Protein AF-A0A428ZKE0-F1 (afdb_monomer_lite)

Radius of gyration: 15.56 Å; chains: 1; bounding box: 49×19×37 Å

Secondary structure (DSSP, 8-state):
-------S--PPPHHHHHHHHHHHHHHHHHHHTT-HHHHHHHHHHHHHHHHHHHHHHTTGGGT-

pLDDT: mean 83.4, std 15.0, range [42.91, 96.69]

Sequence (64 aa):
MSNSERPLFGPIDPYALLPSVALASFAFVLLLNGVVLVGLVPLVLAGLIIAFDSWANRSERRRR

Foldseek 3Di:
DPPPPQDQFADFDPVLVVQLVVLLVVLVVCVVVVVNVVSVVSNVVSVVSRSVRRNVNSCVVVVD

Organism: Kibdelosporangium aridum (NCBI:txid2030)

Structure (mmCIF, N/CA/C/O backbone):
data_AF-A0A428ZKE0-F1
#
_entry.id   AF-A0A428ZKE0-F1
#
loop_
_atom_site.group_PDB
_atom_site.id
_atom_site.type_symbol
_atom_site.label_atom_id
_atom_site.label_alt_id
_atom_site.label_comp_id
_atom_site.label_asym_id
_atom_site.label_entity_id
_atom_site.label_seq_id
_atom_site.pdbx_PDB_ins_code
_atom_site.Cartn_x
_atom_site.Cartn_y
_atom_site.Cartn_z
_atom_site.occupancy
_atom_site.B_iso_or_equiv
_atom_site.auth_seq_id
_atom_site.auth_comp_id
_atom_site.auth_asym_id
_atom_site.auth_atom_id
_atom_site.pdbx_PDB_model_num
ATOM 1 N N . MET A 1 1 ? -35.189 11.695 7.396 1.00 42.91 1 MET A N 1
ATOM 2 C CA . MET A 1 1 ? -34.404 10.521 7.832 1.00 42.91 1 MET A CA 1
ATOM 3 C C . MET A 1 1 ? -32.990 10.706 7.310 1.00 42.91 1 MET A C 1
ATOM 5 O O . MET A 1 1 ? -32.780 10.522 6.120 1.00 42.91 1 MET A O 1
ATOM 9 N N . SER A 1 2 ? -32.052 11.183 8.136 1.00 47.59 2 SER A N 1
ATOM 10 C CA . SER A 1 2 ? -30.653 11.260 7.706 1.00 47.59 2 SER A CA 1
ATOM 11 C C . SER A 1 2 ? -30.134 9.832 7.592 1.00 47.59 2 SER A C 1
ATOM 13 O O . SER A 1 2 ? -30.090 9.106 8.585 1.00 47.59 2 SER A O 1
ATOM 15 N N . ASN A 1 3 ? -29.811 9.409 6.376 1.00 54.84 3 ASN A N 1
ATOM 16 C CA . ASN A 1 3 ? -29.135 8.148 6.138 1.00 54.84 3 ASN A CA 1
ATOM 17 C C . ASN A 1 3 ? -27.717 8.321 6.691 1.00 54.84 3 ASN A C 1
ATOM 19 O O . ASN A 1 3 ? -26.852 8.877 6.022 1.00 54.84 3 ASN A O 1
ATOM 23 N N . SER A 1 4 ? -27.514 7.995 7.967 1.00 60.06 4 SER A N 1
ATOM 24 C CA . SER A 1 4 ? -26.201 8.052 8.605 1.00 60.06 4 SER A CA 1
ATOM 25 C C . SER A 1 4 ? -25.370 6.917 8.015 1.00 60.06 4 SER A C 1
ATOM 27 O O . SER A 1 4 ? -25.321 5.818 8.574 1.00 60.06 4 SER A O 1
ATOM 29 N N . GLU A 1 5 ? -24.817 7.151 6.823 1.00 65.25 5 GLU A N 1
ATOM 30 C CA . GLU A 1 5 ? -23.967 6.205 6.117 1.00 65.25 5 GLU A CA 1
ATOM 31 C C . GLU A 1 5 ? -22.873 5.747 7.076 1.00 65.25 5 GLU A C 1
ATOM 33 O O . GLU A 1 5 ? -22.081 6.534 7.598 1.00 65.25 5 GLU A O 1
ATOM 38 N N . ARG A 1 6 ? -22.890 4.452 7.396 1.00 63.28 6 ARG A N 1
ATOM 39 C CA . ARG A 1 6 ? -21.876 3.864 8.263 1.00 63.28 6 ARG A CA 1
ATOM 40 C C . ARG A 1 6 ? -20.541 3.984 7.528 1.00 63.28 6 ARG A C 1
ATOM 42 O O . ARG A 1 6 ? -20.459 3.486 6.405 1.00 63.28 6 ARG A O 1
ATOM 49 N N . PRO A 1 7 ? -19.500 4.582 8.129 1.00 67.12 7 PRO A N 1
ATOM 50 C CA . PRO A 1 7 ? -18.203 4.652 7.479 1.00 67.12 7 PRO A CA 1
ATOM 51 C C . PRO A 1 7 ? -17.695 3.230 7.205 1.00 67.12 7 PRO A C 1
ATOM 53 O O . PRO A 1 7 ? -17.677 2.381 8.100 1.00 67.12 7 PRO A O 1
ATOM 56 N N . LEU A 1 8 ? -17.322 2.959 5.950 1.00 70.56 8 LEU A N 1
ATOM 57 C CA . LEU A 1 8 ? -16.778 1.662 5.527 1.00 70.56 8 LEU A CA 1
ATOM 58 C C . LEU A 1 8 ? -15.409 1.370 6.161 1.00 70.56 8 LEU A C 1
ATOM 60 O O . LEU A 1 8 ? -15.067 0.203 6.352 1.00 70.56 8 LEU A O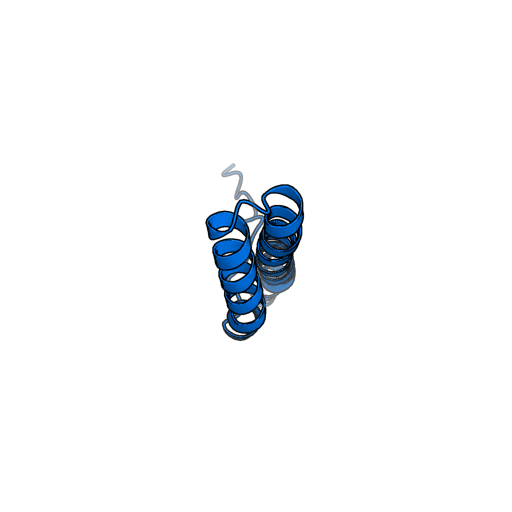 1
ATOM 64 N N . PHE A 1 9 ? -14.683 2.425 6.532 1.00 77.44 9 PHE A N 1
ATOM 65 C CA . PHE A 1 9 ? -13.298 2.409 6.987 1.00 77.44 9 PHE A CA 1
ATOM 66 C C . PHE A 1 9 ? -13.152 3.116 8.340 1.00 77.44 9 PHE A C 1
ATOM 68 O O . PHE A 1 9 ? -13.773 4.155 8.585 1.00 77.44 9 PHE A O 1
ATOM 75 N N . GLY A 1 10 ? -12.362 2.520 9.232 1.00 80.75 10 GLY A N 1
ATOM 76 C CA . GLY A 1 10 ? -11.992 3.056 10.538 1.00 80.75 10 GLY A CA 1
ATOM 77 C C . GLY A 1 10 ? -10.622 3.749 10.532 1.00 80.75 10 GLY A C 1
ATOM 78 O O . GLY A 1 10 ? -9.961 3.823 9.494 1.00 80.75 10 GLY A O 1
ATOM 79 N N . PRO A 1 11 ? -10.180 4.277 11.685 1.00 83.44 11 PRO A N 1
ATOM 80 C CA . PRO A 1 11 ? -8.825 4.806 11.827 1.00 83.44 11 PRO A CA 1
ATOM 81 C C . PRO A 1 11 ? -7.781 3.720 11.527 1.00 83.44 11 PRO A C 1
ATOM 83 O O . PRO A 1 11 ? -7.971 2.567 11.901 1.00 83.44 11 PRO A O 1
ATOM 86 N N . ILE A 1 12 ? -6.696 4.093 10.850 1.00 82.75 12 ILE A N 1
ATOM 87 C CA . ILE A 1 12 ? -5.584 3.184 10.534 1.00 82.75 12 ILE A CA 1
ATOM 88 C C . ILE A 1 12 ? -4.693 3.048 11.772 1.00 82.75 12 ILE A C 1
ATOM 90 O O . ILE A 1 12 ? -4.347 4.061 12.389 1.00 82.75 12 ILE A O 1
ATOM 94 N N . ASP A 1 13 ? -4.320 1.821 12.127 1.00 84.50 13 ASP A N 1
ATOM 95 C CA . ASP A 1 13 ? -3.362 1.540 13.191 1.00 84.50 13 ASP A CA 1
ATOM 96 C C . ASP A 1 13 ? -1.935 1.952 12.748 1.00 84.50 13 ASP A C 1
ATOM 98 O O . ASP A 1 13 ? -1.456 1.516 11.693 1.00 84.50 13 ASP A O 1
ATOM 102 N N . PRO A 1 14 ? -1.208 2.771 13.536 1.00 84.88 14 PRO A N 1
ATOM 103 C CA . PRO A 1 14 ? 0.195 3.093 13.280 1.00 84.88 14 PRO A CA 1
ATOM 104 C C . PRO A 1 14 ? 1.104 1.871 13.075 1.00 84.88 14 PRO A C 1
ATOM 106 O O . PRO A 1 14 ? 2.067 1.950 12.310 1.00 84.88 14 PRO A O 1
ATOM 109 N N . TYR A 1 15 ? 0.816 0.737 13.716 1.00 87.44 15 TYR A N 1
ATOM 110 C CA . TYR A 1 15 ? 1.608 -0.485 13.564 1.00 87.44 15 TYR A CA 1
ATOM 111 C C . TYR A 1 15 ? 1.398 -1.161 12.204 1.00 87.44 15 TYR A C 1
ATOM 113 O O . TYR A 1 15 ? 2.333 -1.770 11.684 1.00 87.44 15 TYR A O 1
ATOM 121 N N . ALA A 1 16 ? 0.226 -0.997 11.580 1.00 87.38 16 ALA A N 1
ATOM 122 C CA . ALA A 1 16 ? -0.047 -1.498 10.231 1.00 87.38 16 ALA A CA 1
ATOM 123 C C . ALA A 1 16 ? 0.689 -0.692 9.141 1.00 87.38 16 ALA A C 1
ATOM 125 O O . ALA A 1 16 ? 0.911 -1.191 8.031 1.00 87.38 16 ALA A O 1
ATOM 126 N N . LEU A 1 17 ? 1.133 0.533 9.453 1.00 88.31 17 LEU A N 1
ATOM 127 C CA . LEU A 1 17 ? 1.920 1.357 8.532 1.00 88.31 17 LEU A CA 1
ATOM 128 C C . LEU A 1 17 ? 3.326 0.799 8.309 1.00 88.31 17 LEU A C 1
ATOM 130 O O . LEU A 1 17 ? 3.813 0.862 7.188 1.00 88.31 17 LEU A O 1
ATOM 134 N N . LEU A 1 18 ? 3.968 0.219 9.325 1.00 92.12 18 LEU A N 1
ATOM 135 C CA . LEU A 1 18 ? 5.321 -0.344 9.208 1.00 92.12 18 LEU A CA 1
ATOM 136 C C . LEU A 1 18 ? 5.462 -1.368 8.063 1.00 92.12 18 LEU A C 1
ATOM 138 O O . LEU A 1 18 ? 6.276 -1.138 7.162 1.00 92.12 18 LEU A O 1
ATOM 142 N N . PRO A 1 19 ? 4.680 -2.466 8.028 1.00 92.06 19 PRO A N 1
ATOM 143 C CA . PRO A 1 19 ? 4.760 -3.431 6.935 1.00 92.06 19 PRO A CA 1
ATOM 144 C C . PRO A 1 19 ? 4.282 -2.836 5.602 1.00 92.06 19 PRO A C 1
ATOM 146 O O . PRO A 1 19 ? 4.855 -3.143 4.557 1.00 92.06 19 PRO A O 1
ATOM 149 N N . SER A 1 20 ? 3.288 -1.944 5.625 1.00 92.56 20 SER A N 1
ATOM 150 C CA . SER A 1 20 ? 2.761 -1.296 4.416 1.00 92.56 20 SER A CA 1
ATOM 151 C C . SER A 1 20 ? 3.791 -0.377 3.753 1.00 92.56 20 SER A C 1
ATOM 153 O O . SER A 1 20 ? 3.967 -0.418 2.538 1.00 92.56 20 SER A O 1
ATOM 155 N N . VAL A 1 21 ? 4.525 0.412 4.542 1.00 94.00 21 VAL A N 1
ATOM 156 C CA . VAL A 1 21 ? 5.604 1.295 4.071 1.00 94.00 21 VAL A CA 1
ATOM 157 C C . VAL A 1 21 ? 6.788 0.479 3.563 1.00 94.00 21 VAL A C 1
ATOM 159 O O . VAL A 1 21 ? 7.360 0.826 2.529 1.00 94.00 21 VAL A O 1
ATOM 162 N N . ALA A 1 22 ? 7.138 -0.621 4.236 1.00 93.81 22 ALA A N 1
ATOM 163 C CA . ALA A 1 22 ? 8.201 -1.512 3.777 1.00 93.81 22 ALA A CA 1
ATOM 164 C C . ALA A 1 22 ? 7.868 -2.119 2.402 1.00 93.81 22 ALA A C 1
ATOM 166 O O . ALA A 1 22 ? 8.687 -2.060 1.482 1.00 93.81 22 ALA A O 1
ATOM 167 N N . LEU A 1 23 ? 6.641 -2.623 2.232 1.00 95.44 23 LEU A N 1
ATOM 168 C CA . LEU A 1 23 ? 6.159 -3.156 0.957 1.00 95.44 23 LEU A CA 1
ATOM 169 C C . LEU A 1 23 ? 6.073 -2.080 -0.130 1.00 95.44 23 LEU A C 1
ATOM 171 O O . LEU A 1 23 ? 6.512 -2.321 -1.253 1.00 95.44 23 LEU A O 1
ATOM 175 N N . ALA A 1 24 ? 5.570 -0.888 0.194 1.00 94.25 24 ALA A N 1
ATOM 176 C CA . ALA A 1 24 ? 5.495 0.224 -0.751 1.00 94.25 24 ALA A CA 1
ATOM 177 C C . ALA A 1 24 ? 6.889 0.693 -1.199 1.00 94.25 24 ALA A C 1
ATOM 179 O O . ALA A 1 24 ? 7.099 0.954 -2.382 1.00 94.25 24 ALA A O 1
ATOM 180 N N . SER A 1 25 ? 7.862 0.737 -0.285 1.00 95.75 25 SER A N 1
ATOM 18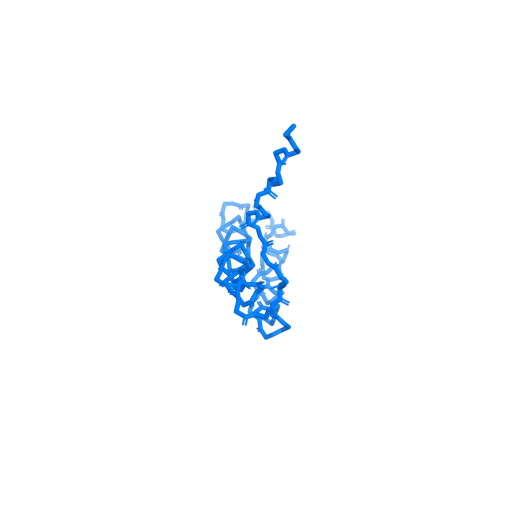1 C CA . SER A 1 25 ? 9.253 1.088 -0.606 1.00 95.75 25 SER A CA 1
ATOM 182 C C . SER A 1 25 ? 9.900 0.033 -1.502 1.00 95.75 25 SER A C 1
ATOM 184 O O . SER A 1 25 ? 10.549 0.369 -2.490 1.00 95.75 25 SER A O 1
ATOM 186 N N . PHE A 1 26 ? 9.678 -1.250 -1.208 1.00 94.75 26 PHE A N 1
ATOM 187 C CA . PHE A 1 26 ? 10.167 -2.347 -2.041 1.00 94.75 26 PHE A CA 1
ATOM 188 C C . PHE A 1 26 ? 9.543 -2.323 -3.446 1.00 94.75 26 PHE A C 1
ATOM 190 O O . PHE A 1 26 ? 10.256 -2.418 -4.446 1.00 94.75 26 PHE A O 1
ATOM 197 N N . ALA A 1 27 ? 8.226 -2.111 -3.528 1.00 94.75 27 ALA A N 1
ATOM 198 C CA . ALA A 1 27 ? 7.508 -1.915 -4.784 1.00 94.75 27 ALA A CA 1
ATOM 199 C C . ALA A 1 27 ? 8.092 -0.751 -5.594 1.00 94.75 27 ALA A C 1
ATOM 201 O O . ALA A 1 27 ? 8.357 -0.896 -6.785 1.00 94.75 27 ALA A O 1
ATOM 202 N N . PHE A 1 28 ? 8.339 0.386 -4.941 1.00 95.38 28 PHE A N 1
ATOM 203 C CA . PHE A 1 28 ? 8.899 1.575 -5.574 1.00 95.38 28 PHE A CA 1
ATOM 204 C C . PHE A 1 28 ? 10.271 1.298 -6.201 1.00 95.38 28 PHE A C 1
ATOM 206 O O . PHE A 1 28 ? 10.492 1.640 -7.362 1.00 95.38 28 PHE A O 1
ATOM 213 N N . VAL A 1 29 ? 11.162 0.599 -5.489 1.00 96.69 29 VAL A N 1
ATOM 214 C CA . VAL A 1 29 ? 12.471 0.196 -6.031 1.00 96.69 29 VAL A CA 1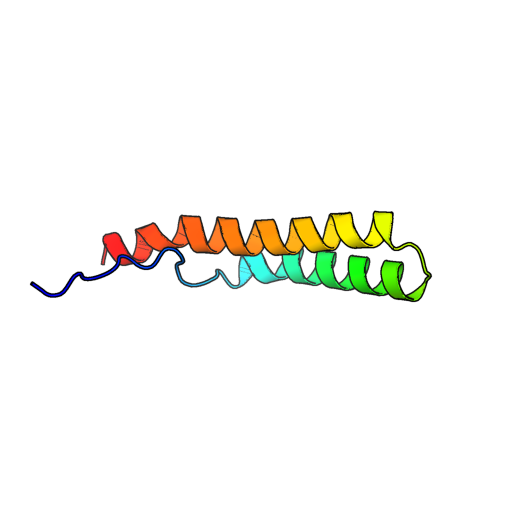
ATOM 215 C C . VAL A 1 29 ? 12.310 -0.705 -7.259 1.00 96.69 29 VAL A C 1
ATOM 217 O O . VAL A 1 29 ? 12.984 -0.489 -8.265 1.00 96.69 29 VAL A O 1
ATOM 220 N N . LEU A 1 30 ? 11.405 -1.685 -7.225 1.00 94.50 30 LEU A N 1
ATOM 221 C CA . LEU A 1 30 ? 11.164 -2.576 -8.368 1.00 94.50 30 LEU A CA 1
ATOM 222 C C . LEU A 1 30 ? 10.634 -1.827 -9.597 1.00 94.50 30 LEU A C 1
ATOM 224 O O . LEU A 1 30 ? 11.070 -2.101 -10.717 1.00 94.50 30 LEU A O 1
ATOM 228 N N . LEU A 1 31 ? 9.742 -0.855 -9.388 1.00 93.19 31 LEU A N 1
ATOM 229 C CA . LEU A 1 31 ? 9.209 -0.008 -10.456 1.00 93.19 31 LEU A CA 1
ATOM 230 C C . LEU A 1 31 ? 10.302 0.856 -11.096 1.00 93.19 31 LEU A C 1
ATOM 232 O O . LEU A 1 31 ? 10.355 0.946 -12.322 1.00 93.19 31 LEU A O 1
ATOM 236 N N . LEU A 1 32 ? 11.216 1.419 -10.297 1.00 96.19 32 LEU A N 1
ATOM 237 C CA . LEU A 1 32 ? 12.370 2.173 -10.808 1.00 96.19 32 LEU A CA 1
ATOM 238 C C . LEU A 1 32 ? 13.324 1.315 -11.654 1.00 96.19 32 LEU A C 1
ATOM 240 O O . LEU A 1 32 ? 13.998 1.839 -12.535 1.00 96.19 32 LEU A O 1
ATOM 244 N N . ASN A 1 33 ? 13.356 0.002 -11.418 1.00 95.56 33 ASN A N 1
ATOM 245 C CA . ASN A 1 33 ? 14.169 -0.952 -12.176 1.00 95.56 33 ASN A CA 1
ATOM 246 C C . ASN A 1 33 ? 13.415 -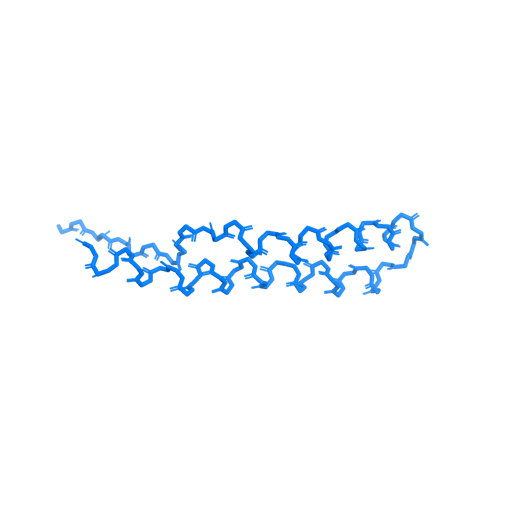1.584 -13.364 1.00 95.56 33 ASN A C 1
ATOM 248 O O . ASN A 1 33 ? 13.902 -2.537 -13.970 1.00 95.56 33 ASN A O 1
ATOM 252 N N . GLY A 1 34 ? 12.215 -1.093 -13.697 1.00 93.31 34 GLY A N 1
ATOM 253 C CA . GLY A 1 34 ? 11.416 -1.595 -14.820 1.00 93.31 34 GLY A CA 1
ATOM 254 C C . GLY A 1 34 ? 10.737 -2.945 -14.567 1.00 93.31 34 GLY A C 1
ATOM 255 O O . GLY A 1 34 ? 10.106 -3.497 -15.470 1.00 93.31 34 GLY A O 1
ATOM 256 N N . VAL A 1 35 ? 10.799 -3.478 -13.343 1.00 94.56 35 VAL A N 1
ATOM 257 C CA . VAL A 1 35 ? 10.197 -4.7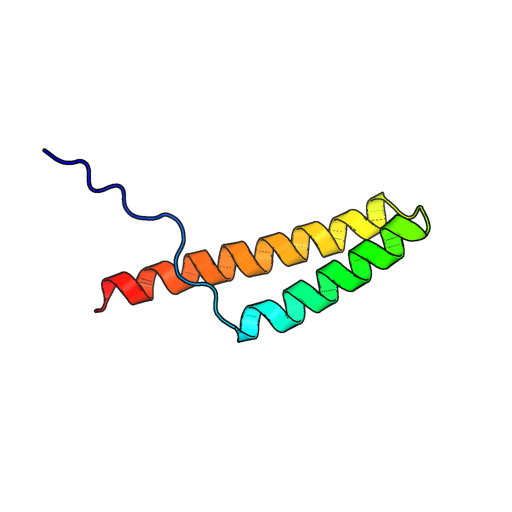68 -12.979 1.00 94.56 35 VAL A CA 1
ATOM 258 C C . VAL A 1 35 ? 8.731 -4.568 -12.575 1.00 94.56 35 VAL A C 1
ATOM 260 O O . VAL A 1 35 ? 8.330 -4.807 -11.436 1.00 94.56 35 VAL A O 1
ATOM 263 N N . VAL A 1 36 ? 7.914 -4.095 -13.520 1.00 91.69 36 VAL A N 1
ATOM 264 C CA . VAL A 1 36 ? 6.564 -3.572 -13.239 1.00 91.69 36 VAL A CA 1
ATOM 265 C C . VAL A 1 36 ? 5.629 -4.618 -12.638 1.00 91.69 36 VAL A C 1
ATOM 267 O O . VAL A 1 36 ? 5.040 -4.379 -11.587 1.00 91.69 36 VAL A O 1
ATOM 270 N N . LEU A 1 37 ? 5.513 -5.794 -13.262 1.00 92.38 37 LEU A N 1
ATOM 271 C CA . LEU A 1 37 ? 4.607 -6.848 -12.787 1.00 92.38 37 LEU A CA 1
ATOM 272 C C . LEU A 1 37 ? 4.954 -7.306 -11.366 1.00 92.38 37 LEU A C 1
ATOM 274 O O . LEU A 1 37 ? 4.061 -7.484 -10.543 1.00 92.38 37 LEU A O 1
ATOM 278 N N . VAL A 1 38 ? 6.247 -7.446 -11.065 1.00 90.06 38 VAL A N 1
ATOM 279 C CA . VAL A 1 38 ? 6.710 -7.859 -9.734 1.00 90.06 38 VAL A CA 1
ATOM 280 C C . VAL A 1 38 ? 6.564 -6.721 -8.728 1.00 90.06 38 VAL A C 1
ATOM 282 O O . VAL A 1 38 ? 6.249 -6.999 -7.581 1.00 90.06 38 VAL A O 1
ATOM 285 N N . GLY A 1 39 ? 6.737 -5.459 -9.136 1.00 90.75 39 GLY A N 1
ATOM 286 C CA . GLY A 1 39 ? 6.539 -4.284 -8.281 1.00 90.75 39 GLY A CA 1
ATOM 287 C C . GLY A 1 39 ? 5.074 -4.019 -7.923 1.00 90.75 39 GLY A C 1
ATOM 288 O O . GLY A 1 39 ? 4.785 -3.531 -6.832 1.00 90.75 39 GLY A O 1
ATOM 289 N N . LEU A 1 40 ? 4.129 -4.399 -8.787 1.00 93.81 40 LEU A N 1
ATOM 290 C CA . LEU A 1 40 ? 2.696 -4.248 -8.510 1.00 93.81 40 LEU A CA 1
ATOM 291 C C . LEU A 1 40 ? 2.205 -5.169 -7.388 1.00 93.81 40 LEU A C 1
ATOM 293 O O . LEU A 1 40 ? 1.359 -4.759 -6.599 1.00 93.81 40 LEU A O 1
ATOM 297 N N . VAL A 1 41 ? 2.746 -6.384 -7.276 1.00 95.31 41 VAL A N 1
ATOM 298 C CA . VAL A 1 41 ? 2.353 -7.350 -6.234 1.00 95.31 41 VAL A CA 1
ATOM 299 C C . VAL A 1 41 ? 2.516 -6.786 -4.809 1.00 95.31 41 VAL A C 1
ATOM 301 O O . VAL A 1 41 ? 1.520 -6.727 -4.086 1.00 95.31 41 VAL A O 1
ATOM 304 N N . PRO A 1 42 ? 3.707 -6.327 -4.373 1.00 94.50 42 PRO A N 1
ATOM 305 C CA . PRO A 1 42 ? 3.888 -5.744 -3.049 1.00 94.50 42 PRO A CA 1
ATOM 306 C C . PRO A 1 42 ? 3.107 -4.439 -2.870 1.00 94.50 42 PRO A C 1
ATOM 308 O O . PRO A 1 42 ? 2.640 -4.173 -1.766 1.00 94.50 42 PRO A O 1
ATOM 311 N N . LEU A 1 43 ? 2.893 -3.657 -3.935 1.00 94.19 43 LEU A N 1
ATOM 312 C CA . LEU A 1 43 ? 2.080 -2.440 -3.864 1.00 94.19 43 LEU A CA 1
ATOM 313 C C . LEU A 1 43 ? 0.610 -2.755 -3.545 1.00 94.19 43 LEU A C 1
ATOM 315 O O . LEU A 1 43 ? 0.006 -2.120 -2.681 1.00 94.19 43 LEU A O 1
ATOM 319 N N . VAL A 1 44 ? 0.048 -3.769 -4.206 1.00 96.00 44 VAL A N 1
ATOM 320 C CA . VAL A 1 44 ? -1.313 -4.253 -3.943 1.00 96.00 44 VAL A CA 1
ATOM 321 C C . VAL A 1 44 ? -1.415 -4.823 -2.529 1.00 96.00 44 VAL A C 1
ATOM 323 O O . VAL A 1 44 ? -2.373 -4.516 -1.822 1.00 96.00 44 VAL A O 1
ATOM 326 N N . LEU A 1 45 ? -0.417 -5.590 -2.077 1.00 95.69 45 LEU A N 1
ATOM 327 C CA . LEU A 1 45 ? -0.380 -6.116 -0.708 1.00 95.69 45 LEU A CA 1
ATOM 328 C C . LEU A 1 45 ? -0.332 -5.001 0.346 1.00 95.69 45 LEU A C 1
ATOM 330 O O . LEU A 1 45 ? -1.071 -5.075 1.325 1.00 95.69 45 LEU A O 1
ATOM 334 N N . ALA A 1 46 ? 0.468 -3.951 0.135 1.00 94.31 46 ALA A N 1
ATOM 335 C CA . ALA A 1 46 ? 0.502 -2.786 1.022 1.00 94.31 46 ALA A CA 1
ATOM 336 C C . ALA A 1 46 ? -0.878 -2.114 1.125 1.00 94.31 46 ALA A C 1
ATOM 338 O O . ALA A 1 46 ? -1.348 -1.813 2.222 1.00 94.31 46 ALA A O 1
ATOM 339 N N . GLY A 1 47 ? -1.558 -1.939 -0.013 1.00 92.50 47 GLY A N 1
ATOM 340 C CA . GLY A 1 47 ? -2.923 -1.413 -0.047 1.00 92.50 47 GLY A CA 1
ATOM 341 C C . GLY A 1 47 ? -3.922 -2.308 0.691 1.00 92.50 47 GLY A C 1
ATOM 342 O O . GLY A 1 47 ? -4.747 -1.804 1.453 1.00 92.50 47 GLY A O 1
ATOM 343 N N . LEU A 1 48 ? -3.822 -3.633 0.519 1.00 94.81 48 LEU A N 1
ATOM 344 C CA . LEU A 1 48 ? -4.669 -4.593 1.228 1.00 94.81 48 LEU A CA 1
ATOM 345 C C . LEU A 1 48 ? -4.478 -4.514 2.742 1.00 94.81 48 LEU A C 1
ATOM 347 O O . LEU A 1 48 ? -5.474 -4.521 3.456 1.00 94.81 48 LEU A O 1
ATOM 351 N N . ILE A 1 49 ? -3.240 -4.427 3.235 1.00 92.50 49 ILE A N 1
ATOM 352 C CA . ILE A 1 49 ? -2.964 -4.356 4.678 1.00 92.50 49 ILE A CA 1
ATOM 353 C C . ILE A 1 49 ? -3.666 -3.144 5.289 1.00 92.50 49 ILE A C 1
ATOM 355 O O . ILE A 1 49 ? -4.408 -3.300 6.254 1.00 92.50 49 ILE A O 1
ATOM 359 N N . ILE A 1 50 ? -3.505 -1.961 4.688 1.00 92.00 50 ILE A N 1
ATOM 360 C CA . ILE A 1 50 ? -4.147 -0.730 5.171 1.00 92.00 50 ILE A CA 1
ATOM 361 C C . ILE A 1 50 ? -5.674 -0.849 5.108 1.00 92.00 50 ILE A C 1
ATOM 363 O O . ILE A 1 50 ? -6.369 -0.460 6.047 1.00 92.00 50 ILE A O 1
ATOM 367 N N . ALA A 1 51 ? -6.210 -1.396 4.014 1.00 90.25 51 ALA A N 1
ATOM 368 C CA . ALA A 1 51 ? -7.650 -1.551 3.840 1.00 90.25 51 ALA A CA 1
ATOM 369 C C . ALA A 1 51 ? -8.255 -2.531 4.858 1.00 90.25 51 ALA A C 1
ATOM 371 O O . ALA A 1 51 ? -9.302 -2.236 5.435 1.00 90.25 51 ALA A O 1
ATOM 372 N N . PHE A 1 52 ? -7.604 -3.673 5.100 1.00 90.25 52 PHE A N 1
ATOM 373 C CA . PHE A 1 52 ? -8.049 -4.669 6.076 1.00 90.25 52 PHE A CA 1
ATOM 374 C C . PHE A 1 52 ? -7.916 -4.168 7.509 1.00 90.25 52 PHE A C 1
ATOM 376 O O . PHE A 1 52 ? -8.850 -4.350 8.288 1.00 90.25 52 PHE A O 1
ATOM 383 N N . ASP A 1 53 ? -6.804 -3.516 7.841 1.00 88.06 53 ASP A N 1
ATOM 384 C CA . ASP A 1 53 ? -6.585 -2.922 9.158 1.00 88.06 53 ASP A CA 1
ATOM 385 C C . ASP A 1 53 ? -7.650 -1.859 9.461 1.00 88.06 53 ASP A C 1
ATOM 387 O O . ASP A 1 53 ? -8.392 -1.956 10.439 1.00 88.06 53 ASP A O 1
ATOM 391 N N . SER A 1 54 ? -7.847 -0.919 8.535 1.00 86.31 54 SER A N 1
ATOM 392 C CA . SER A 1 54 ? -8.890 0.100 8.645 1.00 86.31 54 SER A CA 1
ATOM 393 C C . SER A 1 54 ? -10.298 -0.507 8.724 1.00 86.31 54 SER A C 1
ATOM 395 O O . SER A 1 54 ? -11.146 -0.038 9.493 1.00 86.31 54 SER A O 1
ATOM 397 N N . TRP A 1 55 ? -10.573 -1.570 7.964 1.00 85.12 55 TRP A N 1
ATOM 398 C CA . TRP A 1 55 ? -11.849 -2.282 8.021 1.00 85.12 55 TRP A CA 1
ATOM 399 C C . TRP A 1 55 ? -12.054 -3.022 9.347 1.00 85.12 55 TRP A C 1
ATOM 401 O O . TR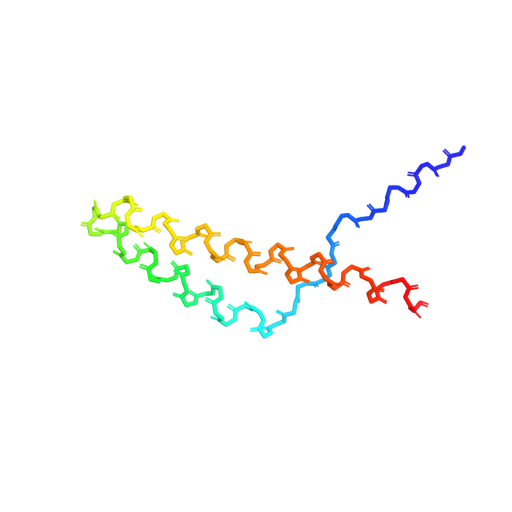P A 1 55 ? -13.174 -3.040 9.856 1.00 85.12 55 TRP A O 1
ATOM 411 N N . ALA A 1 56 ? -11.012 -3.605 9.936 1.00 84.31 56 ALA A N 1
ATOM 412 C CA . ALA A 1 56 ? -11.091 -4.236 11.251 1.00 84.31 56 ALA A CA 1
ATOM 413 C C . ALA A 1 56 ? -11.329 -3.180 12.341 1.00 84.31 56 ALA A C 1
ATOM 415 O O . ALA A 1 56 ? -12.238 -3.316 13.164 1.00 84.31 56 ALA A O 1
ATOM 416 N N . ASN A 1 57 ? -10.612 -2.058 12.272 1.00 81.25 57 ASN A N 1
ATOM 417 C CA . ASN A 1 57 ? -10.693 -0.991 13.265 1.00 81.25 57 ASN A CA 1
ATOM 418 C C . ASN A 1 57 ? -12.011 -0.190 13.211 1.00 81.25 57 ASN A C 1
ATOM 420 O O . ASN A 1 57 ? -12.330 0.589 14.114 1.00 81.25 57 ASN A O 1
ATOM 424 N N . ARG A 1 58 ? -12.853 -0.402 12.186 1.00 72.25 58 ARG A N 1
ATOM 425 C CA . ARG A 1 58 ? -14.201 0.196 12.109 1.00 72.25 58 ARG A CA 1
ATOM 426 C C . ARG A 1 58 ? -15.111 -0.243 13.264 1.00 72.25 58 ARG A C 1
ATOM 428 O O . ARG A 1 58 ? -16.036 0.491 13.615 1.00 72.25 58 ARG A O 1
ATOM 435 N N . SER A 1 59 ? -14.892 -1.432 13.845 1.00 61.75 59 SER A N 1
ATOM 436 C CA . SER A 1 59 ? -15.707 -1.924 14.966 1.00 61.75 59 SER A CA 1
ATOM 437 C C . SER A 1 59 ? -15.390 -1.230 16.288 1.00 61.75 59 SER A C 1
ATOM 439 O O . SER A 1 59 ? -16.267 -1.168 17.148 1.00 61.75 59 SER A O 1
ATOM 441 N N . GLU A 1 60 ? -14.187 -0.673 16.436 1.00 58.00 60 GLU A N 1
ATOM 442 C CA . GLU A 1 60 ? -13.749 0.049 17.638 1.00 58.00 60 GLU A CA 1
ATOM 443 C C . GLU A 1 60 ? -14.636 1.285 17.881 1.00 58.00 60 GLU A C 1
ATOM 445 O O . GLU A 1 60 ? -15.146 1.496 18.982 1.00 58.00 60 GLU A O 1
ATOM 450 N N . ARG A 1 61 ? -14.961 2.032 16.811 1.00 56.25 61 ARG A N 1
ATOM 451 C CA . ARG A 1 61 ? -15.939 3.143 16.841 1.00 56.25 61 ARG A CA 1
ATOM 452 C C . ARG A 1 61 ? -17.360 2.714 17.210 1.00 56.25 61 ARG A C 1
ATOM 454 O O . ARG A 1 61 ? -18.182 3.572 17.492 1.00 56.25 61 ARG A O 1
ATOM 461 N N . ARG A 1 62 ? -17.676 1.419 17.143 1.00 54.22 62 ARG A N 1
ATOM 462 C CA . ARG A 1 62 ? -19.000 0.875 17.474 1.00 54.22 62 ARG A CA 1
ATOM 463 C C . ARG A 1 62 ? -19.132 0.514 18.958 1.00 54.22 62 ARG A C 1
ATOM 465 O O . ARG A 1 62 ? -20.251 0.263 19.393 1.00 54.22 62 ARG A O 1
ATOM 472 N N . ARG A 1 63 ? -18.013 0.405 19.690 1.00 54.12 63 ARG A N 1
ATOM 473 C CA . ARG A 1 63 ? -17.970 0.043 21.120 1.00 54.12 63 ARG A CA 1
ATOM 474 C C . ARG A 1 63 ? -17.801 1.241 22.063 1.00 54.12 63 ARG A C 1
ATOM 476 O O . ARG A 1 63 ? -18.031 1.066 23.255 1.00 54.12 63 ARG A O 1
ATOM 483 N N . ARG A 1 64 ? -17.398 2.408 21.553 1.00 47.38 64 ARG A N 1
ATOM 484 C CA . ARG A 1 64 ? -17.413 3.689 22.281 1.00 47.38 64 ARG A CA 1
ATOM 485 C C . ARG A 1 64 ? -18.679 4.463 21.953 1.00 47.38 64 ARG A C 1
ATOM 487 O O . ARG A 1 64 ? -19.178 5.138 22.874 1.00 47.38 64 ARG A O 1
#